Protein AF-A0A1E9HF29-F1 (afdb_monomer_lite)

Foldseek 3Di:
DDDDDDPDQCPLVVVLVVLVVVLCVVLVVFKDKDWDDPDPDPDDPPFWDWPTKIKIAGPVANQWIKIKTFTWGDPDPPDDTGGAWIKIFIWGWDADPVRDIDTDTPDIDIGGSVCSVVVSVVVNVVSVVSVVVVVVVVVVVVVVVVVVPDPDDPDPDPDD

Structure (mmCIF, N/CA/C/O backbone):
data_AF-A0A1E9HF29-F1
#
_entry.id   AF-A0A1E9HF29-F1
#
loop_
_atom_site.group_PDB
_atom_site.id
_atom_site.type_symbol
_atom_site.label_atom_id
_atom_site.label_alt_id
_atom_site.label_comp_id
_atom_site.label_asym_id
_atom_site.label_entity_id
_atom_site.label_seq_id
_atom_site.pdbx_PDB_ins_code
_atom_site.Cartn_x
_atom_site.Cartn_y
_atom_site.Cartn_z
_atom_site.occupancy
_atom_site.B_iso_or_equiv
_atom_site.auth_seq_id
_atom_site.auth_comp_id
_atom_site.auth_asym_id
_atom_site.auth_atom_id
_atom_site.pdbx_PDB_model_num
ATOM 1 N N . MET A 1 1 ? 18.079 -23.898 -36.184 1.00 37.56 1 MET A N 1
ATOM 2 C CA . MET A 1 1 ? 18.373 -22.579 -35.591 1.00 37.56 1 MET A CA 1
ATOM 3 C C . MET A 1 1 ? 17.121 -22.130 -34.873 1.00 37.56 1 MET A C 1
ATOM 5 O O . MET A 1 1 ? 16.125 -21.879 -35.534 1.00 37.56 1 MET A O 1
ATOM 9 N N . ALA A 1 2 ? 17.140 -22.156 -33.547 1.00 44.31 2 ALA A N 1
ATOM 10 C CA . ALA A 1 2 ? 16.042 -21.690 -32.717 1.00 44.31 2 ALA A CA 1
ATOM 11 C C . ALA A 1 2 ? 16.644 -20.731 -31.693 1.00 44.31 2 ALA A C 1
ATOM 13 O O . ALA A 1 2 ? 17.268 -21.169 -30.737 1.00 44.31 2 ALA A O 1
ATOM 14 N N . GLU A 1 3 ? 16.484 -19.435 -31.928 1.00 34.59 3 GLU A N 1
ATOM 15 C CA . GLU A 1 3 ? 16.617 -18.423 -30.886 1.00 34.59 3 GLU A CA 1
ATOM 16 C C . GLU A 1 3 ? 15.320 -17.625 -30.895 1.00 3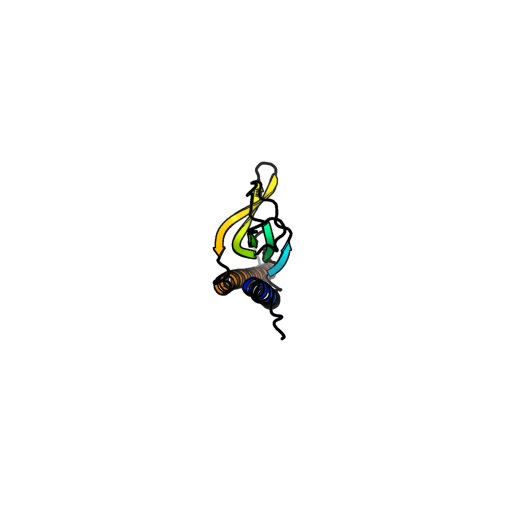4.59 3 GLU A C 1
ATOM 18 O O . GLU A 1 3 ? 15.122 -16.673 -31.643 1.00 34.59 3 GLU A O 1
ATOM 23 N N . SER A 1 4 ? 14.372 -18.108 -30.103 1.00 44.41 4 SER A N 1
ATOM 24 C CA . SER A 1 4 ? 13.255 -17.316 -29.616 1.00 44.41 4 SER A CA 1
ATOM 25 C C . SER A 1 4 ? 13.448 -17.206 -28.116 1.00 44.41 4 SER A C 1
ATOM 27 O O . SER A 1 4 ? 13.296 -18.199 -27.412 1.00 44.41 4 SER A O 1
ATOM 29 N N . SER A 1 5 ? 13.819 -16.021 -27.634 1.00 37.56 5 SER A N 1
ATOM 30 C CA . SER A 1 5 ? 13.664 -15.687 -26.220 1.00 37.56 5 SER A CA 1
ATOM 31 C C . SER A 1 5 ? 13.563 -14.170 -26.030 1.00 37.56 5 SER A C 1
ATOM 33 O O . SER A 1 5 ? 14.582 -13.482 -26.040 1.00 37.56 5 SER A O 1
ATOM 35 N N . PRO A 1 6 ? 12.349 -13.617 -25.871 1.00 46.19 6 PRO A N 1
ATOM 36 C CA . PRO A 1 6 ? 12.149 -12.294 -25.308 1.00 46.19 6 PRO A CA 1
ATOM 37 C C . PRO A 1 6 ? 11.452 -12.447 -23.947 1.00 46.19 6 PRO A C 1
ATOM 39 O O . PRO A 1 6 ? 10.227 -12.426 -23.876 1.00 46.19 6 PRO A O 1
ATOM 42 N N . ALA A 1 7 ? 12.204 -12.661 -22.863 1.00 43.56 7 ALA A N 1
ATOM 43 C CA . ALA A 1 7 ? 11.604 -12.848 -21.536 1.00 43.56 7 ALA A CA 1
ATOM 44 C C . ALA A 1 7 ? 12.524 -12.413 -20.382 1.00 43.56 7 ALA A C 1
ATOM 46 O O . ALA A 1 7 ? 12.842 -13.209 -19.505 1.00 43.56 7 ALA A O 1
ATOM 47 N N . THR A 1 8 ? 12.953 -11.149 -20.365 1.00 50.03 8 THR A N 1
ATOM 48 C CA . THR A 1 8 ? 13.691 -10.586 -19.208 1.00 50.03 8 THR A CA 1
ATOM 49 C C . THR A 1 8 ? 13.311 -9.145 -18.845 1.00 50.03 8 THR A C 1
ATOM 51 O O . THR A 1 8 ? 13.863 -8.595 -17.902 1.00 50.03 8 THR A O 1
ATOM 54 N N . GLY A 1 9 ? 12.359 -8.515 -19.547 1.00 55.56 9 GLY A N 1
ATOM 55 C CA . GLY A 1 9 ? 12.067 -7.080 -19.388 1.00 55.56 9 GLY A CA 1
ATOM 56 C C . GLY A 1 9 ? 11.070 -6.679 -18.288 1.00 55.56 9 GLY A C 1
ATOM 57 O O . GLY A 1 9 ? 11.029 -5.504 -17.949 1.00 55.56 9 GLY A O 1
ATOM 58 N N . ASP A 1 10 ? 10.279 -7.609 -17.735 1.00 66.75 10 ASP A N 1
ATOM 59 C CA . ASP A 1 10 ? 9.194 -7.306 -16.768 1.00 66.75 10 ASP A CA 1
ATOM 60 C C . ASP A 1 10 ? 9.244 -8.188 -15.503 1.00 66.75 10 ASP A C 1
ATOM 62 O O . ASP A 1 10 ? 8.257 -8.386 -14.795 1.00 66.75 10 ASP A O 1
ATOM 66 N N . GLU A 1 11 ? 10.401 -8.779 -15.204 1.00 84.31 11 GLU A N 1
ATOM 67 C CA . GLU A 1 11 ? 10.530 -9.643 -14.028 1.00 84.31 11 GLU A CA 1
ATOM 68 C C . GLU A 1 11 ? 10.239 -8.898 -12.706 1.00 84.31 11 GLU A C 1
ATOM 70 O O . GLU A 1 11 ? 9.478 -9.427 -11.890 1.00 84.31 11 GLU A O 1
ATOM 75 N N . PRO A 1 12 ? 10.731 -7.660 -12.487 1.00 89.00 12 PRO A N 1
ATOM 76 C CA . PRO A 1 12 ? 10.422 -6.915 -11.268 1.00 89.00 12 PRO A CA 1
ATOM 77 C C . PRO A 1 12 ? 8.942 -6.519 -11.163 1.00 89.00 12 PRO A C 1
ATOM 79 O O . PRO A 1 12 ? 8.352 -6.640 -10.090 1.00 89.00 12 PRO A O 1
ATOM 82 N N . GLY A 1 13 ? 8.316 -6.107 -12.272 1.00 89.44 13 GLY A N 1
ATOM 83 C CA . GLY A 1 13 ? 6.892 -5.760 -12.321 1.00 89.44 13 GLY A CA 1
ATOM 84 C C . GLY A 1 13 ? 5.991 -6.961 -12.045 1.00 89.44 13 GLY A C 1
ATOM 85 O O . GLY A 1 13 ? 5.028 -6.875 -11.280 1.00 89.44 13 GLY A O 1
ATOM 86 N N . LEU A 1 14 ? 6.318 -8.129 -12.602 1.00 90.19 14 LEU A N 1
ATOM 87 C CA . LEU A 1 14 ? 5.620 -9.371 -12.275 1.00 90.19 14 LEU A CA 1
ATOM 88 C C . LEU A 1 14 ? 5.787 -9.751 -10.797 1.00 90.19 14 LEU A C 1
ATOM 90 O O . LEU A 1 14 ? 4.794 -10.076 -10.145 1.00 90.19 14 LEU A O 1
ATOM 94 N N . ARG A 1 15 ? 7.010 -9.681 -10.257 1.00 94.56 15 ARG A N 1
ATOM 95 C CA . ARG A 1 15 ? 7.279 -9.976 -8.839 1.00 94.56 15 ARG A CA 1
ATOM 96 C C . ARG A 1 15 ? 6.490 -9.062 -7.910 1.00 94.56 15 ARG A C 1
ATOM 98 O O . ARG A 1 15 ? 5.853 -9.567 -6.989 1.00 94.56 15 ARG A O 1
ATOM 105 N N . LEU A 1 16 ? 6.459 -7.754 -8.183 1.00 94.50 16 LEU A N 1
ATOM 106 C CA . LEU A 1 16 ? 5.659 -6.811 -7.403 1.00 94.50 16 LEU A CA 1
ATOM 107 C C . LEU A 1 16 ? 4.183 -7.216 -7.418 1.00 94.50 16 LEU A C 1
ATOM 109 O O . LEU A 1 16 ? 3.580 -7.365 -6.362 1.00 94.50 16 LEU A O 1
ATOM 113 N N . ARG A 1 17 ? 3.599 -7.450 -8.599 1.00 92.88 17 ARG A N 1
ATOM 114 C CA . ARG A 1 17 ? 2.175 -7.802 -8.728 1.00 92.88 17 ARG A CA 1
ATOM 115 C C . ARG A 1 17 ? 1.816 -9.083 -7.980 1.00 92.88 17 ARG A C 1
ATOM 117 O O . ARG A 1 17 ? 0.790 -9.118 -7.305 1.00 92.88 17 ARG A O 1
ATOM 124 N N . LEU A 1 18 ? 2.651 -10.116 -8.085 1.00 94.62 18 LEU A N 1
ATOM 125 C CA . LEU A 1 18 ? 2.446 -11.373 -7.364 1.00 94.62 18 LEU A CA 1
ATOM 126 C C . LEU A 1 18 ? 2.604 -11.183 -5.850 1.00 94.62 18 LEU A C 1
ATOM 128 O O . LEU A 1 18 ? 1.774 -11.676 -5.091 1.00 94.62 18 LEU A O 1
ATOM 132 N N . GLY A 1 19 ? 3.610 -10.424 -5.410 1.00 96.50 19 GLY A N 1
ATOM 133 C CA . GLY A 1 19 ? 3.818 -10.119 -3.995 1.00 96.50 19 GLY A CA 1
ATOM 134 C C . GLY A 1 19 ? 2.690 -9.280 -3.390 1.00 96.50 19 GLY A C 1
ATOM 135 O O . GLY A 1 19 ? 2.257 -9.541 -2.271 1.00 96.50 19 GLY A O 1
ATOM 136 N N . LEU A 1 20 ? 2.159 -8.308 -4.137 1.00 96.44 20 LEU A N 1
ATOM 137 C CA . LEU A 1 20 ? 0.992 -7.524 -3.729 1.00 96.44 20 LEU A CA 1
ATOM 138 C C . LEU A 1 20 ? -0.266 -8.390 -3.639 1.00 96.44 20 LEU A C 1
ATOM 140 O O . LEU A 1 20 ? -1.030 -8.231 -2.692 1.00 96.44 20 LEU A O 1
ATOM 144 N N . ALA A 1 21 ? -0.469 -9.312 -4.584 1.00 94.12 21 ALA A N 1
ATOM 145 C CA . ALA A 1 21 ? -1.586 -10.250 -4.539 1.00 94.12 21 ALA A CA 1
ATOM 146 C C . ALA A 1 21 ? -1.499 -11.177 -3.314 1.00 94.12 21 ALA A C 1
ATOM 148 O O . ALA A 1 21 ? -2.486 -11.321 -2.601 1.00 94.12 21 ALA A O 1
ATOM 149 N N . ASP A 1 22 ? -0.318 -11.731 -3.015 1.00 96.75 22 ASP A N 1
ATOM 150 C CA . ASP A 1 22 ? -0.088 -12.555 -1.817 1.00 96.75 22 ASP A CA 1
ATOM 151 C C . ASP A 1 22 ? -0.342 -11.768 -0.519 1.00 96.75 22 ASP A C 1
ATOM 153 O O . ASP A 1 22 ? -1.026 -12.238 0.391 1.00 96.75 22 ASP A O 1
ATOM 157 N N . LEU A 1 23 ? 0.139 -10.522 -0.444 1.00 96.62 23 LE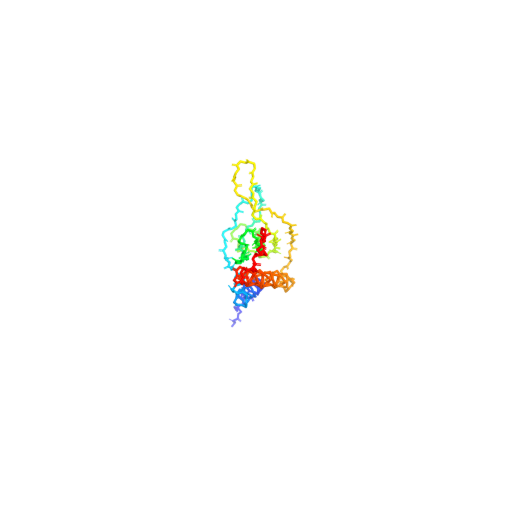U A N 1
ATOM 158 C CA . LEU A 1 23 ? -0.119 -9.641 0.697 1.00 96.62 23 LEU A CA 1
ATOM 159 C C . LEU A 1 23 ? -1.604 -9.287 0.833 1.00 96.62 23 LEU A C 1
ATOM 161 O O . LEU A 1 23 ? -2.120 -9.255 1.951 1.00 96.62 23 LEU A O 1
ATOM 165 N N . ALA A 1 24 ? -2.294 -9.034 -0.277 1.00 92.38 24 ALA A N 1
ATOM 166 C CA . ALA A 1 24 ? -3.727 -8.777 -0.273 1.00 92.38 24 ALA A CA 1
ATOM 167 C C . ALA A 1 24 ? -4.508 -9.997 0.229 1.00 92.38 24 ALA A C 1
ATOM 169 O O . ALA A 1 24 ? -5.414 -9.834 1.038 1.00 92.38 24 ALA A O 1
ATOM 170 N N . ASP A 1 25 ? -4.118 -11.211 -0.156 1.00 95.44 25 ASP A N 1
ATOM 171 C CA . ASP A 1 25 ? -4.746 -12.440 0.338 1.00 95.44 25 ASP A CA 1
ATOM 172 C C . ASP A 1 25 ? -4.463 -12.645 1.839 1.00 95.44 25 ASP A C 1
ATOM 174 O O . ASP A 1 25 ? -5.368 -12.896 2.639 1.00 95.44 25 ASP A O 1
ATOM 178 N N . GLN A 1 26 ? -3.213 -12.431 2.267 1.00 97.12 26 GLN A N 1
ATOM 179 C CA . GLN A 1 26 ? -2.797 -12.577 3.664 1.00 97.12 26 GLN A CA 1
ATOM 180 C C . GLN A 1 26 ? -3.473 -11.563 4.604 1.00 97.12 26 GLN A C 1
ATOM 182 O O . GLN A 1 26 ? -3.782 -11.888 5.758 1.00 97.12 26 GLN A O 1
ATOM 187 N N . TYR A 1 27 ? -3.673 -10.326 4.144 1.00 96.25 27 TYR A N 1
ATOM 188 C CA . TYR A 1 27 ? -4.202 -9.221 4.946 1.00 96.25 27 TYR A CA 1
ATOM 189 C C . TYR A 1 27 ? -5.598 -8.759 4.517 1.00 96.25 27 TYR A C 1
ATOM 191 O O . TYR A 1 27 ? -6.063 -7.755 5.052 1.00 96.25 27 TYR A O 1
ATOM 199 N N . GLY A 1 28 ? -6.306 -9.487 3.648 1.00 93.12 28 GLY A N 1
ATOM 200 C CA . GLY A 1 28 ? -7.538 -9.028 2.980 1.00 93.12 28 GLY A CA 1
ATOM 201 C C . GLY A 1 28 ? -8.704 -8.658 3.900 1.00 93.12 28 GLY A C 1
ATOM 202 O O . GLY A 1 28 ? -9.617 -7.938 3.516 1.00 93.12 28 GLY A O 1
ATOM 203 N N . ARG A 1 29 ? -8.667 -9.090 5.166 1.00 94.44 29 ARG A N 1
ATOM 204 C CA . ARG A 1 29 ? -9.616 -8.637 6.199 1.00 94.44 29 ARG A CA 1
ATOM 205 C C . ARG A 1 29 ? -9.371 -7.192 6.666 1.00 94.44 29 ARG A C 1
ATOM 207 O O . ARG A 1 29 ? -10.260 -6.573 7.245 1.00 94.44 29 ARG A O 1
ATOM 214 N N . TYR A 1 30 ? -8.149 -6.702 6.515 1.00 95.12 30 TYR A N 1
ATOM 215 C CA . TYR A 1 30 ? -7.659 -5.440 7.071 1.00 95.12 30 TYR A CA 1
ATOM 216 C C . TYR A 1 30 ? -7.230 -4.447 5.996 1.00 95.12 30 TYR A C 1
ATOM 218 O O . TYR A 1 30 ? -7.103 -3.254 6.285 1.00 95.12 30 TYR A O 1
ATOM 226 N N . VAL A 1 31 ? -6.971 -4.948 4.791 1.00 94.94 31 VAL A N 1
ATOM 227 C CA . VAL A 1 31 ? -6.507 -4.182 3.648 1.00 94.94 31 VAL A CA 1
ATOM 228 C C . VAL A 1 31 ? -7.366 -4.520 2.439 1.00 94.94 31 VAL A C 1
ATOM 230 O O . VAL A 1 31 ? -7.576 -5.692 2.144 1.00 94.94 31 VAL A O 1
ATOM 233 N N . ASP A 1 32 ? -7.831 -3.492 1.736 1.00 94.31 32 ASP A N 1
ATOM 234 C CA . ASP A 1 32 ? -8.496 -3.614 0.439 1.00 94.31 32 ASP A CA 1
ATOM 235 C C . ASP A 1 32 ? -7.519 -3.192 -0.664 1.00 94.31 32 ASP A C 1
ATOM 237 O O . ASP A 1 32 ? -7.075 -2.042 -0.698 1.00 94.31 32 ASP A O 1
ATOM 241 N N . TYR A 1 33 ? -7.139 -4.137 -1.524 1.00 95.00 33 TYR A N 1
ATOM 242 C CA . TYR A 1 33 ? -6.197 -3.922 -2.620 1.00 95.00 33 TYR A CA 1
ATOM 243 C C . TYR A 1 33 ? -6.936 -3.676 -3.934 1.00 95.00 33 TYR A C 1
ATOM 245 O O . TYR A 1 33 ? -7.798 -4.456 -4.340 1.00 95.00 33 TYR A O 1
ATOM 253 N N . ARG A 1 34 ? -6.543 -2.612 -4.636 1.00 93.31 34 ARG A N 1
ATOM 254 C CA . ARG A 1 34 ? -7.118 -2.207 -5.917 1.00 93.31 34 ARG A CA 1
ATOM 255 C C . ARG A 1 34 ? -6.031 -1.835 -6.909 1.00 93.31 34 ARG A C 1
ATOM 257 O O . ARG A 1 34 ? -4.991 -1.289 -6.547 1.00 93.31 34 ARG A O 1
ATOM 264 N N . ARG A 1 35 ? -6.311 -2.093 -8.183 1.00 90.31 35 ARG A N 1
ATOM 265 C CA . ARG A 1 35 ? -5.618 -1.430 -9.283 1.00 90.31 35 ARG A CA 1
ATOM 266 C C . ARG A 1 35 ? -6.502 -0.281 -9.735 1.00 90.31 35 ARG A C 1
ATOM 268 O O . ARG A 1 35 ? -7.648 -0.511 -10.114 1.00 90.31 35 ARG A O 1
ATOM 275 N N . GLU A 1 36 ? -5.987 0.928 -9.632 1.00 88.12 36 GLU A N 1
ATOM 276 C CA . GLU A 1 36 ? -6.704 2.142 -10.004 1.00 88.12 36 GLU A CA 1
ATOM 277 C C . GLU A 1 36 ? -6.082 2.742 -11.265 1.00 88.12 36 GLU A C 1
ATOM 279 O O . GLU A 1 36 ? -4.975 2.378 -11.665 1.00 88.12 36 GLU A O 1
ATOM 284 N N . GLU A 1 37 ? -6.811 3.645 -11.913 1.00 77.19 37 GLU A N 1
ATOM 285 C CA . GLU A 1 37 ? -6.196 4.524 -12.901 1.00 77.19 37 GLU A CA 1
ATOM 286 C C . GLU A 1 37 ? -5.346 5.556 -12.147 1.00 77.19 37 GLU A C 1
ATOM 288 O O . GLU A 1 37 ? -5.801 6.084 -11.122 1.00 77.19 37 GLU A O 1
ATOM 293 N N . PRO A 1 38 ? -4.132 5.870 -12.621 1.00 67.31 38 PRO A N 1
ATOM 294 C CA . PRO A 1 38 ? -3.343 6.949 -12.053 1.00 67.31 38 PRO A CA 1
ATOM 295 C C . PRO A 1 38 ? -4.172 8.231 -12.121 1.00 67.31 38 PRO A C 1
ATOM 297 O O . PRO A 1 38 ? -4.580 8.668 -13.201 1.00 67.31 38 PRO A O 1
ATOM 300 N N . GLN A 1 39 ? -4.455 8.845 -10.973 1.00 59.88 39 GLN A N 1
ATOM 301 C CA . GLN A 1 39 ? -5.060 10.170 -10.997 1.00 59.88 39 GLN A CA 1
ATOM 302 C C . GLN A 1 39 ? -4.049 11.130 -11.623 1.00 59.88 39 GLN A C 1
ATOM 304 O O . GLN A 1 39 ? -2.895 11.147 -11.189 1.00 59.88 39 GLN A O 1
ATOM 309 N N . PRO A 1 40 ? -4.441 11.930 -12.631 1.00 53.12 40 PRO A N 1
ATOM 310 C CA . PRO A 1 40 ? -3.549 12.931 -13.178 1.00 53.12 40 PRO A CA 1
ATOM 311 C C . PRO A 1 40 ? -3.267 13.946 -12.070 1.00 53.12 40 PRO A C 1
ATOM 313 O O . PRO A 1 40 ? -4.094 14.809 -11.770 1.00 53.12 40 PRO A O 1
ATOM 316 N N . TYR A 1 41 ? -2.103 13.838 -11.432 1.00 48.12 41 TYR A N 1
ATOM 317 C CA . TYR A 1 41 ? -1.597 14.919 -10.604 1.00 48.12 41 TYR A CA 1
ATOM 318 C C . TYR A 1 41 ? -1.411 16.109 -11.544 1.00 48.12 41 TYR A C 1
ATOM 320 O O . TYR A 1 41 ? -0.787 15.992 -12.598 1.00 48.12 41 TYR A O 1
ATOM 328 N N . GLY A 1 42 ? -2.041 17.237 -11.214 1.00 39.62 42 GLY A N 1
ATOM 329 C CA . GLY A 1 42 ? -1.952 18.463 -12.001 1.00 39.62 42 GLY A CA 1
ATOM 330 C C . GLY A 1 42 ? -0.493 18.893 -12.141 1.00 39.62 42 GLY A C 1
ATOM 331 O O . GLY A 1 42 ? 0.056 19.526 -11.249 1.00 39.62 42 GLY A O 1
ATOM 332 N N . GLY A 1 43 ? 0.136 18.508 -13.247 1.00 39.38 43 GLY A N 1
ATOM 333 C CA . GLY A 1 43 ? 1.554 18.720 -13.496 1.00 39.38 43 GLY A CA 1
ATOM 334 C C . GLY A 1 43 ? 2.026 17.789 -14.600 1.00 39.38 43 GLY A C 1
ATOM 335 O O . GLY A 1 43 ? 2.427 16.662 -14.341 1.00 39.38 43 GLY A O 1
ATOM 336 N N . GLY A 1 44 ? 1.943 18.256 -15.847 1.00 37.31 44 GLY A N 1
ATOM 337 C CA . GLY A 1 44 ? 2.416 17.521 -17.015 1.00 37.31 44 GLY A CA 1
ATOM 338 C C . GLY A 1 44 ? 3.916 17.244 -16.936 1.00 37.31 44 GLY A C 1
ATOM 339 O O . GLY A 1 44 ? 4.721 18.080 -17.337 1.00 37.31 44 GLY A O 1
ATOM 340 N N . PHE A 1 45 ? 4.294 16.063 -16.454 1.00 42.97 45 PHE A N 1
ATOM 341 C CA . PHE A 1 45 ? 5.631 15.524 -16.665 1.00 42.97 45 PHE A CA 1
ATOM 342 C C . PHE A 1 45 ? 5.676 14.884 -18.052 1.00 42.97 45 PHE A C 1
ATOM 344 O O . PHE A 1 45 ? 5.131 13.811 -18.300 1.00 42.97 45 PHE A O 1
ATOM 351 N N . ILE A 1 46 ? 6.294 15.592 -18.992 1.00 43.19 46 ILE A N 1
ATOM 352 C CA . ILE A 1 46 ? 6.463 15.136 -20.369 1.00 43.19 46 ILE A CA 1
ATOM 353 C C . ILE A 1 46 ? 7.532 14.031 -20.362 1.00 43.19 46 ILE A C 1
ATOM 355 O O . ILE A 1 46 ? 8.704 14.316 -20.133 1.00 43.19 46 ILE A O 1
ATOM 359 N N . GLY A 1 47 ? 7.129 12.778 -20.597 1.00 49.78 47 GLY A N 1
ATOM 360 C CA . GLY A 1 47 ? 8.039 11.650 -20.860 1.00 49.78 47 GLY A CA 1
ATOM 361 C C . GLY A 1 47 ? 7.922 10.439 -19.929 1.00 49.78 47 GLY A C 1
ATOM 362 O O . GLY A 1 47 ? 8.457 9.384 -20.269 1.00 49.78 47 GLY A O 1
ATOM 363 N N . LEU A 1 48 ? 7.205 10.555 -18.806 1.00 52.94 48 LEU A N 1
ATOM 364 C CA . LEU A 1 48 ? 6.884 9.428 -17.926 1.00 52.94 48 LEU A CA 1
ATOM 365 C C . LEU A 1 48 ? 5.443 8.994 -18.187 1.00 52.94 48 LEU A C 1
ATOM 367 O O . LEU A 1 48 ? 4.519 9.799 -18.090 1.00 52.94 48 LEU A O 1
ATOM 371 N N . VAL A 1 49 ? 5.261 7.727 -18.548 1.00 58.22 49 VAL A N 1
ATOM 372 C CA . VAL A 1 49 ? 3.933 7.118 -18.656 1.00 58.22 49 VAL A CA 1
ATOM 373 C C . VAL A 1 49 ? 3.753 6.232 -17.435 1.00 58.22 49 VAL A C 1
ATOM 375 O O . VAL A 1 49 ? 4.632 5.433 -17.106 1.00 58.22 49 VAL A O 1
ATOM 378 N N . SER A 1 50 ? 2.631 6.387 -16.746 1.00 62.84 50 SER A N 1
ATOM 379 C CA . SER A 1 50 ? 2.284 5.507 -15.638 1.00 62.84 50 SER A CA 1
ATOM 380 C C . SER A 1 50 ? 1.932 4.118 -16.185 1.00 62.84 50 SER A C 1
ATOM 382 O O . SER A 1 50 ? 1.041 3.997 -17.027 1.00 62.84 50 SER A O 1
ATOM 384 N N . GLY A 1 51 ? 2.669 3.081 -15.775 1.00 67.19 51 GLY A N 1
ATOM 385 C CA . GLY A 1 51 ? 2.470 1.688 -16.223 1.00 67.19 51 GLY A CA 1
ATOM 386 C C . GLY A 1 51 ? 1.382 0.937 -15.442 1.00 67.19 51 GLY A C 1
ATOM 387 O O . GLY A 1 51 ? 0.775 -0.025 -15.926 1.00 67.19 51 GLY A O 1
ATOM 388 N N . GLY A 1 52 ? 1.071 1.428 -14.244 1.00 83.06 52 GLY A N 1
ATOM 389 C CA . GLY A 1 52 ? 0.114 0.839 -13.325 1.00 83.06 52 GLY A CA 1
ATOM 390 C C . GLY A 1 52 ? 0.054 1.613 -12.015 1.00 83.06 52 GLY A C 1
ATOM 391 O O . GLY A 1 52 ? 1.057 2.154 -11.555 1.00 83.06 52 GLY A O 1
ATOM 392 N N . HIS A 1 53 ? -1.128 1.650 -11.402 1.00 91.06 53 HIS A N 1
ATOM 393 C CA . HIS A 1 53 ? -1.331 2.253 -10.093 1.00 91.06 53 HIS A CA 1
ATOM 394 C C . HIS A 1 53 ? -1.983 1.234 -9.153 1.00 91.06 53 HIS A C 1
ATOM 396 O O . HIS A 1 53 ? -3.090 0.748 -9.393 1.00 91.06 53 HIS A O 1
ATOM 402 N N . HIS A 1 54 ? -1.254 0.860 -8.108 1.00 94.06 54 HIS A N 1
ATOM 403 C CA . HIS A 1 54 ? -1.634 -0.136 -7.114 1.00 94.06 54 HIS A CA 1
ATOM 404 C C . HIS A 1 54 ? -1.925 0.568 -5.799 1.00 94.06 54 HIS A C 1
ATOM 406 O O . HIS A 1 54 ? -1.078 1.296 -5.289 1.00 94.06 54 HIS A O 1
ATOM 412 N N . VAL A 1 55 ? -3.102 0.343 -5.233 1.00 95.44 55 VAL A N 1
ATOM 413 C CA . VAL A 1 55 ? -3.553 1.051 -4.039 1.00 95.44 55 VAL A CA 1
ATOM 414 C C . VAL A 1 55 ? -4.025 0.053 -2.997 1.00 95.44 55 VAL A C 1
ATOM 416 O O . VAL A 1 55 ? -4.788 -0.863 -3.294 1.00 95.44 55 VAL A O 1
ATOM 419 N N . LEU A 1 56 ? -3.561 0.232 -1.766 1.00 96.12 56 LEU A N 1
ATOM 420 C CA . LEU A 1 56 ? -3.982 -0.526 -0.599 1.00 96.12 56 LEU A CA 1
ATOM 421 C C . LEU A 1 56 ? -4.681 0.4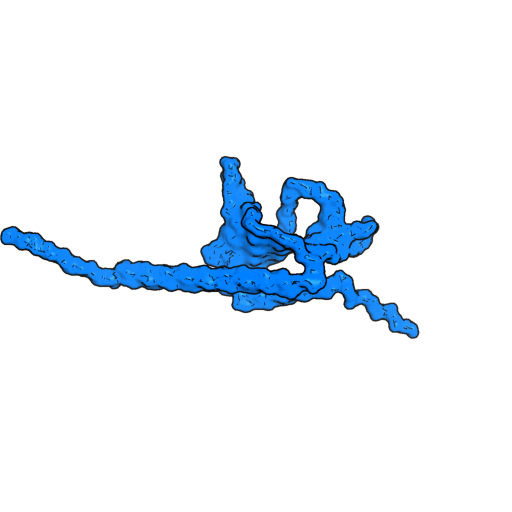25 0.370 1.00 96.12 56 LEU A C 1
ATOM 423 O O . LEU A 1 56 ? -4.065 1.362 0.872 1.00 96.12 56 LEU A O 1
ATOM 427 N N . TYR A 1 57 ? -5.956 0.183 0.653 1.00 95.25 57 TYR A N 1
ATOM 428 C CA . TYR A 1 57 ? -6.749 0.933 1.626 1.00 95.25 57 TYR A CA 1
ATOM 429 C C . TYR A 1 57 ? -6.819 0.187 2.947 1.00 95.25 57 TYR A C 1
ATOM 431 O O . TYR A 1 57 ? -6.928 -1.037 2.959 1.00 95.25 57 TYR A O 1
ATOM 439 N N . ARG A 1 58 ? -6.817 0.900 4.078 1.00 93.31 58 ARG A N 1
ATOM 440 C CA . ARG A 1 58 ? -7.127 0.251 5.360 1.00 93.31 58 ARG A CA 1
ATOM 441 C C . ARG A 1 58 ? -8.632 0.040 5.433 1.00 93.31 58 ARG A C 1
ATOM 443 O O . ARG A 1 58 ? -9.386 1.002 5.379 1.00 93.31 58 ARG A O 1
ATOM 450 N N . SER A 1 59 ? -9.086 -1.194 5.630 1.00 90.81 59 SER A N 1
ATOM 451 C CA . SER A 1 59 ? -10.528 -1.487 5.667 1.00 90.81 59 SER A CA 1
ATOM 452 C C . SER A 1 59 ? -11.248 -0.778 6.822 1.00 90.81 59 SER A C 1
ATOM 454 O O . SER A 1 59 ? -12.406 -0.401 6.685 1.00 90.81 59 SER A O 1
ATOM 456 N N . ALA A 1 60 ? -10.563 -0.582 7.955 1.00 86.81 60 ALA A N 1
ATOM 457 C CA . ALA A 1 60 ? -11.105 0.114 9.127 1.00 86.81 60 ALA A CA 1
ATOM 458 C C . ALA A 1 60 ? -11.004 1.650 9.038 1.00 86.81 60 ALA A C 1
ATOM 460 O O . ALA A 1 60 ? -11.680 2.349 9.784 1.00 86.81 60 ALA A O 1
ATOM 461 N N . ASP A 1 61 ? -10.157 2.169 8.146 1.00 87.94 61 ASP A N 1
ATOM 462 C CA . ASP A 1 61 ? -9.939 3.603 7.942 1.00 87.94 61 ASP A CA 1
ATOM 463 C C . ASP A 1 61 ? -9.662 3.854 6.453 1.00 87.94 61 ASP A C 1
ATOM 465 O O . ASP A 1 61 ? -8.503 3.984 6.039 1.00 87.94 61 ASP A O 1
ATOM 469 N N . PRO A 1 62 ? -10.713 3.897 5.615 1.00 85.44 62 PRO A N 1
ATOM 470 C CA . PRO A 1 62 ? -10.547 4.097 4.182 1.00 85.44 62 PRO A CA 1
ATOM 471 C C . PRO A 1 62 ? -9.976 5.482 3.851 1.00 85.44 62 PRO A C 1
ATOM 473 O O . PRO A 1 62 ? -9.594 5.706 2.710 1.00 85.44 62 PRO A O 1
ATOM 476 N N . GLY A 1 63 ? -9.869 6.395 4.828 1.00 93.00 63 GLY A N 1
ATOM 477 C CA . GLY A 1 63 ? -9.158 7.665 4.705 1.00 93.00 63 GLY A CA 1
ATOM 478 C C . GLY A 1 63 ? -7.634 7.527 4.744 1.00 93.00 63 GLY A C 1
ATOM 479 O O . GLY A 1 63 ? -6.940 8.534 4.657 1.00 93.00 63 GLY A O 1
ATOM 480 N N . ARG A 1 64 ? -7.084 6.313 4.858 1.00 95.06 64 ARG A N 1
ATOM 481 C CA . ARG A 1 64 ? -5.645 6.031 4.772 1.00 95.06 64 ARG A CA 1
ATOM 482 C C . ARG A 1 64 ? -5.371 5.022 3.671 1.00 95.06 64 ARG A C 1
ATOM 484 O O . ARG A 1 64 ? -5.951 3.933 3.664 1.00 95.06 64 ARG A O 1
ATOM 491 N N . ARG A 1 65 ? -4.422 5.348 2.793 1.00 96.12 65 ARG A N 1
ATOM 492 C CA . ARG A 1 65 ? -3.993 4.443 1.724 1.00 96.12 65 ARG A CA 1
ATOM 493 C C . ARG A 1 65 ? -2.481 4.409 1.536 1.00 96.12 65 ARG A C 1
ATOM 495 O O . ARG A 1 65 ? -1.780 5.356 1.888 1.00 96.12 65 ARG A O 1
ATOM 502 N N . PHE A 1 66 ? -2.005 3.309 0.972 1.00 96.38 66 PHE A N 1
ATOM 503 C CA . PHE A 1 66 ? -0.653 3.141 0.458 1.00 96.38 66 PHE A CA 1
ATOM 504 C C . PHE A 1 66 ? -0.751 2.950 -1.054 1.00 96.38 66 PHE A C 1
ATOM 506 O O . PHE A 1 66 ? -1.364 1.989 -1.515 1.00 96.38 66 PHE A O 1
ATOM 513 N N . ALA A 1 67 ? -0.200 3.880 -1.817 1.00 95.38 67 ALA A N 1
ATOM 514 C CA . ALA A 1 67 ? -0.270 3.902 -3.268 1.00 95.38 67 ALA A CA 1
ATOM 515 C C . ALA A 1 67 ? 1.109 3.627 -3.869 1.00 95.38 67 ALA A C 1
ATOM 517 O O . ALA A 1 67 ? 2.109 4.124 -3.367 1.00 95.38 67 ALA A O 1
ATOM 518 N N . ILE A 1 68 ? 1.165 2.862 -4.952 1.00 94.94 68 ILE A N 1
ATOM 519 C CA . ILE A 1 68 ? 2.373 2.566 -5.722 1.00 94.94 68 ILE A CA 1
ATOM 520 C C . ILE A 1 68 ? 2.063 2.873 -7.176 1.00 94.94 68 ILE A C 1
ATOM 522 O O . ILE A 1 68 ? 1.075 2.389 -7.724 1.00 94.94 68 ILE A O 1
ATOM 526 N N . GLU A 1 69 ? 2.898 3.680 -7.802 1.00 92.19 69 GLU A N 1
ATOM 527 C CA . GLU A 1 69 ? 2.797 4.025 -9.209 1.00 92.19 69 GLU A CA 1
ATOM 528 C C . GLU A 1 69 ? 4.017 3.502 -9.965 1.00 92.19 69 GLU A C 1
ATOM 530 O O . GLU A 1 69 ? 5.150 3.741 -9.558 1.00 92.19 69 GLU A O 1
ATOM 535 N N . GLU A 1 70 ? 3.786 2.776 -11.054 1.00 89.81 70 GLU A N 1
ATOM 536 C CA . GLU A 1 70 ? 4.836 2.327 -11.964 1.00 89.81 70 GLU A CA 1
ATOM 537 C C . GLU A 1 70 ? 5.256 3.479 -12.872 1.00 89.81 70 GLU A C 1
ATOM 539 O O . GLU A 1 70 ? 4.471 3.961 -13.688 1.00 89.81 70 GLU A O 1
ATOM 544 N N . LEU A 1 71 ? 6.513 3.892 -12.771 1.00 88.06 71 LEU A N 1
ATOM 545 C CA . LEU A 1 71 ? 7.104 4.892 -13.641 1.00 88.06 71 LEU A CA 1
ATOM 546 C C . LEU A 1 71 ? 7.780 4.177 -14.805 1.00 88.06 71 LEU A C 1
ATOM 548 O O . LEU A 1 71 ? 8.753 3.441 -14.625 1.00 88.06 71 LEU A O 1
ATOM 552 N N . THR A 1 72 ? 7.261 4.380 -16.014 1.00 83.69 72 THR A N 1
ATOM 553 C CA . THR A 1 72 ? 7.841 3.801 -17.228 1.00 83.69 72 THR A CA 1
ATOM 554 C C . THR A 1 72 ? 8.468 4.879 -18.098 1.00 83.69 72 THR A C 1
ATOM 556 O O . THR A 1 72 ? 7.968 6.004 -18.196 1.00 83.69 72 THR A O 1
ATOM 559 N N . THR A 1 73 ? 9.565 4.523 -18.760 1.00 79.50 73 THR A N 1
ATOM 560 C CA . THR A 1 73 ? 10.196 5.366 -19.774 1.00 79.50 73 THR A CA 1
ATOM 561 C C . THR A 1 73 ? 10.054 4.714 -21.139 1.00 79.50 73 THR A C 1
ATOM 563 O O . THR A 1 73 ? 10.097 3.491 -21.291 1.00 79.50 73 THR A O 1
ATOM 566 N N . SER A 1 74 ? 9.891 5.547 -22.164 1.00 69.19 74 SER A N 1
ATOM 567 C CA . SER A 1 74 ? 10.005 5.127 -23.558 1.00 69.19 74 SER A CA 1
ATOM 568 C C . SER A 1 74 ? 11.179 5.871 -24.182 1.00 69.19 74 SER A C 1
ATOM 570 O O . SER A 1 74 ? 11.237 7.098 -24.164 1.00 69.19 74 SER A O 1
ATOM 572 N N . ARG A 1 75 ? 12.170 5.132 -24.694 1.00 63.44 75 ARG A N 1
ATOM 573 C CA . ARG A 1 75 ? 13.342 5.747 -25.341 1.00 63.44 75 ARG A CA 1
ATOM 574 C C . ARG A 1 75 ? 13.030 6.232 -26.756 1.00 63.44 75 ARG A C 1
ATOM 576 O O . ARG A 1 75 ? 13.715 7.120 -27.254 1.00 63.44 75 ARG A O 1
ATOM 583 N N . VAL A 1 76 ? 12.014 5.652 -27.400 1.00 71.81 76 VAL A N 1
ATOM 584 C CA . VAL A 1 76 ? 11.588 5.975 -28.767 1.00 71.81 76 VAL A CA 1
ATOM 585 C C . VAL A 1 76 ? 10.057 5.887 -28.858 1.00 71.81 76 VAL A C 1
ATOM 587 O O . VAL A 1 76 ? 9.482 4.935 -28.321 1.00 71.81 76 VAL A O 1
ATOM 590 N N . PRO A 1 77 ? 9.380 6.820 -29.557 1.00 64.06 77 PRO A N 1
ATOM 591 C CA . PRO A 1 77 ? 7.952 6.703 -29.844 1.00 64.06 77 PRO A CA 1
ATOM 592 C C . PRO A 1 77 ? 7.613 5.358 -30.506 1.00 64.06 77 PRO A C 1
ATOM 594 O O . PRO A 1 77 ? 8.252 4.962 -31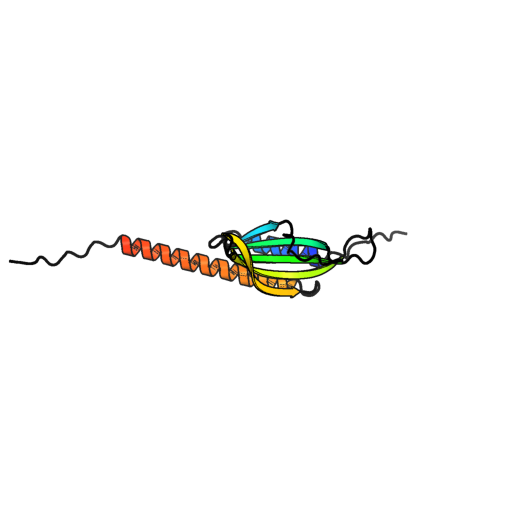.478 1.00 64.06 77 PRO A O 1
ATOM 597 N N . GLY A 1 78 ? 6.609 4.652 -29.980 1.00 68.31 78 GLY A N 1
ATOM 598 C CA . GLY A 1 78 ? 6.167 3.349 -30.496 1.00 68.31 78 GLY A CA 1
ATOM 599 C C . GLY A 1 78 ? 6.889 2.126 -29.917 1.00 68.31 78 GLY A C 1
ATOM 600 O O . GLY A 1 78 ? 6.524 1.003 -30.259 1.00 68.31 78 GLY A O 1
ATOM 601 N N . GLN A 1 79 ? 7.873 2.304 -29.029 1.00 72.56 79 GLN A N 1
ATOM 602 C CA . GLN A 1 79 ? 8.407 1.193 -28.235 1.00 72.56 79 GLN A CA 1
ATOM 603 C C . GLN A 1 79 ? 7.502 0.861 -27.048 1.00 72.56 79 GLN A C 1
ATOM 605 O O . GLN A 1 79 ? 6.837 1.733 -26.491 1.00 72.56 79 GLN A O 1
ATOM 610 N N . VAL A 1 80 ? 7.527 -0.412 -26.645 1.00 73.00 80 VAL A N 1
ATOM 611 C CA . VAL A 1 80 ? 6.931 -0.857 -25.382 1.00 73.00 80 VAL A CA 1
ATOM 612 C C . VAL A 1 80 ? 7.628 -0.103 -24.241 1.00 73.00 80 VAL A C 1
ATOM 614 O O . VAL A 1 80 ? 8.861 -0.158 -24.170 1.00 73.00 80 VAL A O 1
ATOM 617 N N . PRO A 1 81 ? 6.885 0.621 -23.383 1.00 75.81 81 PRO A N 1
ATOM 618 C CA . PRO A 1 81 ? 7.467 1.292 -22.229 1.00 75.81 81 PRO A CA 1
ATOM 619 C C . PRO A 1 81 ? 8.179 0.290 -21.321 1.00 75.81 81 PRO A C 1
ATOM 621 O O . PRO A 1 81 ? 7.692 -0.821 -21.111 1.00 75.81 81 PRO A O 1
ATOM 624 N N . VAL A 1 82 ? 9.331 0.685 -20.785 1.00 81.56 82 VAL A N 1
ATOM 625 C CA . VAL A 1 82 ? 10.108 -0.143 -19.859 1.00 81.56 82 VAL A CA 1
ATOM 626 C C . VAL A 1 82 ? 9.961 0.430 -18.459 1.00 81.56 82 VAL A C 1
ATOM 628 O O . VAL A 1 82 ? 10.118 1.641 -18.256 1.00 81.56 82 VAL A O 1
ATOM 631 N N . LEU A 1 83 ? 9.664 -0.443 -17.495 1.00 86.00 83 LEU A N 1
ATOM 632 C CA . LEU A 1 83 ? 9.638 -0.083 -16.084 1.00 86.00 83 LEU A CA 1
ATOM 633 C C . LEU A 1 83 ? 10.981 0.536 -15.695 1.00 86.00 83 LEU A C 1
ATOM 635 O O . LEU A 1 83 ? 12.036 -0.069 -15.871 1.00 86.00 83 LEU A O 1
ATOM 639 N N . SER A 1 84 ? 10.923 1.765 -15.201 1.00 88.38 84 SER A N 1
ATOM 640 C CA . SER A 1 84 ? 12.095 2.527 -14.778 1.00 88.38 84 SER A CA 1
ATOM 641 C C . SER A 1 84 ? 12.210 2.534 -13.267 1.00 88.38 84 SER A C 1
ATOM 643 O O . SER A 1 84 ? 13.295 2.308 -12.755 1.00 88.38 84 SER A O 1
ATOM 645 N N . SER A 1 85 ? 11.096 2.725 -12.566 1.00 91.69 85 SER A N 1
ATOM 646 C CA . SER A 1 85 ? 11.035 2.721 -11.105 1.00 91.69 85 SER A CA 1
ATOM 647 C C . SER A 1 85 ? 9.586 2.654 -10.623 1.00 91.69 85 SER A C 1
ATOM 649 O O . SER A 1 85 ? 8.645 2.659 -11.421 1.00 91.69 85 SER A O 1
ATOM 651 N N . TRP A 1 86 ? 9.399 2.590 -9.309 1.00 93.75 86 TRP A N 1
ATOM 652 C CA . TRP A 1 86 ? 8.108 2.762 -8.657 1.00 93.75 86 TRP A CA 1
ATOM 653 C C . TRP A 1 86 ? 8.131 3.964 -7.728 1.00 93.75 86 TRP A C 1
ATOM 655 O O . TRP A 1 86 ? 9.028 4.081 -6.901 1.00 93.75 86 TRP A O 1
ATOM 665 N N . LEU A 1 87 ? 7.108 4.807 -7.786 1.00 93.69 87 LEU A N 1
ATOM 666 C CA . LEU A 1 87 ? 6.860 5.824 -6.771 1.00 93.69 87 LEU A CA 1
ATOM 667 C C . LEU A 1 87 ? 5.812 5.301 -5.795 1.00 93.69 87 LEU A C 1
ATOM 669 O O . LEU A 1 87 ? 4.648 5.150 -6.173 1.00 93.69 87 LEU A O 1
ATOM 673 N N . TRP A 1 88 ? 6.191 5.053 -4.543 1.00 94.69 88 TRP A N 1
ATOM 674 C CA . TRP A 1 88 ? 5.210 4.752 -3.503 1.00 94.69 88 TRP A CA 1
ATOM 675 C C . TRP A 1 88 ? 4.915 5.974 -2.639 1.00 94.69 88 TRP A C 1
ATOM 677 O O . TRP A 1 88 ? 5.763 6.850 -2.463 1.00 94.69 88 TRP A O 1
ATOM 687 N N . ARG A 1 89 ? 3.692 6.023 -2.111 1.00 95.25 89 ARG A N 1
ATOM 688 C CA . ARG A 1 89 ? 3.152 7.100 -1.284 1.00 95.25 89 ARG A CA 1
ATOM 689 C C . ARG A 1 89 ? 2.285 6.536 -0.167 1.00 95.25 89 ARG A C 1
ATOM 691 O O . ARG A 1 89 ? 1.421 5.698 -0.414 1.00 95.25 89 ARG A O 1
ATOM 698 N N . GLU A 1 90 ? 2.468 7.030 1.050 1.00 95.62 90 GLU A N 1
ATOM 699 C CA . GLU A 1 90 ? 1.485 6.873 2.122 1.00 95.62 90 GLU A CA 1
ATOM 700 C C . GLU A 1 90 ? 0.638 8.140 2.208 1.00 95.62 90 GLU A C 1
ATOM 702 O O . GLU A 1 90 ? 1.157 9.230 2.445 1.00 95.62 90 GLU A O 1
ATOM 707 N N . GLU A 1 91 ? -0.677 8.006 2.060 1.00 94.75 91 GLU A N 1
ATOM 708 C CA . GLU A 1 91 ? -1.576 9.142 1.874 1.00 94.75 91 GLU A CA 1
ATOM 709 C C . GLU A 1 91 ? -2.756 9.120 2.851 1.00 94.75 91 GLU A C 1
ATOM 711 O O . GLU A 1 91 ? -3.223 8.067 3.301 1.00 94.75 91 GLU A O 1
ATOM 716 N N . THR A 1 92 ? -3.241 10.317 3.177 1.00 95.75 92 THR A N 1
ATOM 717 C CA . THR A 1 92 ? -4.448 10.546 3.978 1.00 95.75 92 THR A CA 1
ATOM 718 C C . THR A 1 92 ? -5.473 11.296 3.152 1.00 95.75 92 THR A C 1
ATOM 720 O O . THR A 1 92 ? -5.125 12.268 2.487 1.00 95.75 92 THR A O 1
ATOM 723 N N . LEU A 1 93 ? -6.736 10.893 3.217 1.00 94.19 93 LEU A N 1
ATOM 724 C CA . LEU A 1 93 ? -7.823 11.647 2.622 1.00 94.19 93 LEU A CA 1
ATOM 725 C C . LEU A 1 93 ? -8.048 12.922 3.437 1.00 94.19 93 LEU A C 1
ATOM 727 O O . LEU A 1 93 ? -8.372 12.867 4.623 1.00 94.19 93 LEU A O 1
ATOM 731 N N . SER A 1 94 ? -7.884 14.057 2.775 1.00 93.94 94 SER A N 1
ATOM 732 C CA . SER A 1 94 ? -8.065 15.396 3.322 1.00 93.94 94 SER A CA 1
ATOM 733 C C . SER A 1 94 ? -9.052 16.179 2.462 1.00 93.94 94 SER A C 1
ATOM 735 O O . SER A 1 94 ? -9.387 15.781 1.345 1.00 93.94 94 SER A O 1
ATOM 737 N N . THR A 1 95 ? -9.506 17.318 2.973 1.00 93.75 95 THR A N 1
ATOM 738 C CA . THR A 1 95 ? -10.443 18.205 2.275 1.00 93.75 95 THR A CA 1
ATOM 739 C C . THR A 1 95 ? -9.772 19.546 2.022 1.00 93.75 95 THR A C 1
ATOM 741 O O . THR A 1 95 ? -9.151 20.108 2.924 1.00 93.75 95 THR A O 1
ATOM 744 N N . ARG A 1 96 ? -9.866 20.052 0.791 1.00 90.12 96 ARG A N 1
ATOM 745 C CA . ARG A 1 96 ? -9.398 21.394 0.425 1.00 90.12 96 ARG A CA 1
ATOM 746 C C . ARG A 1 96 ? -10.323 22.470 1.005 1.00 90.12 96 ARG A C 1
ATOM 748 O O . ARG A 1 96 ? -11.422 22.172 1.467 1.00 90.12 96 ARG A O 1
ATOM 755 N N . GLU A 1 97 ? -9.905 23.735 0.928 1.00 93.50 97 GLU A N 1
ATOM 756 C CA . GLU A 1 97 ? -10.733 24.878 1.356 1.00 93.50 97 GLU A CA 1
ATOM 757 C C . GLU A 1 97 ? -12.063 24.969 0.592 1.00 93.50 97 GLU A C 1
ATOM 759 O O . GLU A 1 97 ? -13.071 25.388 1.152 1.00 93.50 97 GLU A O 1
ATOM 764 N N . ASP A 1 98 ? -12.087 24.522 -0.667 1.00 91.75 98 ASP A N 1
ATOM 765 C CA . ASP A 1 98 ? -13.291 24.468 -1.505 1.00 91.75 98 ASP A CA 1
ATOM 766 C C . ASP A 1 98 ? -14.212 23.263 -1.202 1.00 91.75 98 ASP A C 1
ATOM 768 O O . ASP A 1 98 ? -15.226 23.074 -1.874 1.00 91.75 98 ASP A O 1
ATOM 772 N N . GLY A 1 99 ? -13.880 22.441 -0.199 1.00 91.56 99 GLY A N 1
ATOM 773 C CA . GLY A 1 99 ? -14.648 21.254 0.181 1.00 91.56 99 GLY A CA 1
ATOM 774 C C . GLY A 1 99 ? -14.359 20.010 -0.666 1.00 91.56 99 GLY A C 1
ATOM 775 O O . GLY A 1 99 ? -14.901 18.943 -0.371 1.00 91.56 99 GLY A O 1
ATOM 776 N N . SER A 1 100 ? -13.509 20.102 -1.694 1.00 91.19 100 SER A N 1
ATOM 777 C CA . SER A 1 100 ? -13.153 18.950 -2.527 1.00 91.19 100 SER A CA 1
ATOM 778 C C . SER A 1 100 ? -12.182 17.993 -1.809 1.00 91.19 100 SER A C 1
ATOM 780 O O . SER A 1 100 ? -11.254 18.442 -1.124 1.00 91.19 100 SER A O 1
ATOM 782 N N . PRO A 1 101 ? -12.369 16.664 -1.936 1.00 89.12 101 PRO A N 1
ATOM 783 C CA . PRO A 1 101 ? -11.458 15.689 -1.351 1.00 89.12 101 PRO A CA 1
ATOM 784 C C . PRO A 1 101 ? -10.143 15.616 -2.139 1.00 89.12 101 PRO A C 1
ATOM 786 O O . PRO A 1 101 ? -10.131 15.697 -3.368 1.00 89.12 101 PRO A O 1
ATOM 789 N N . TYR A 1 102 ? -9.030 15.403 -1.442 1.00 89.12 102 TYR A N 1
ATOM 790 C CA . TYR A 1 102 ? -7.730 15.121 -2.044 1.00 89.12 102 TYR A CA 1
ATOM 791 C C . TYR A 1 102 ? -6.908 14.178 -1.164 1.00 89.12 102 TYR A C 1
ATOM 793 O O . TYR A 1 102 ? -7.059 14.150 0.056 1.00 89.12 102 TYR A O 1
ATOM 801 N N . TRP A 1 103 ? -6.009 13.422 -1.786 1.00 91.62 103 TRP A N 1
ATOM 802 C CA . TRP A 1 103 ? -5.040 12.608 -1.064 1.00 91.62 103 TRP A CA 1
ATOM 803 C C . TRP A 1 103 ? -3.838 13.468 -0.686 1.00 91.62 103 TRP A C 1
ATOM 805 O O . TRP A 1 103 ? -3.101 13.949 -1.544 1.00 91.62 103 TRP A O 1
ATOM 815 N N . HIS A 1 104 ? -3.686 13.714 0.610 1.00 92.25 104 HIS A N 1
ATOM 816 C CA . HIS A 1 104 ? -2.521 14.365 1.180 1.00 92.25 104 HIS A CA 1
ATOM 817 C C . HIS A 1 104 ? -1.405 13.340 1.365 1.00 92.25 104 HIS A C 1
ATOM 819 O O . HIS A 1 104 ? -1.557 12.378 2.122 1.00 92.25 104 HIS A O 1
ATOM 825 N N . GLU A 1 105 ? -0.275 13.571 0.709 1.00 93.25 105 GLU A N 1
ATOM 826 C CA . GLU A 1 105 ? 0.923 12.754 0.856 1.00 93.25 105 GLU A CA 1
ATOM 827 C C . GLU A 1 105 ? 1.563 12.977 2.231 1.00 93.25 105 GLU A C 1
ATOM 829 O O . GLU A 1 105 ? 1.919 14.093 2.600 1.00 93.25 105 GLU A O 1
ATOM 834 N N . ASN A 1 106 ? 1.693 11.908 3.012 1.00 93.56 106 ASN A N 1
ATOM 835 C CA . ASN 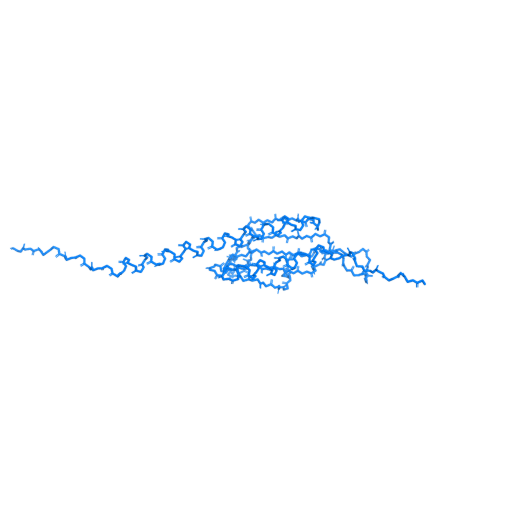A 1 106 ? 2.390 11.939 4.298 1.00 93.56 106 ASN A CA 1
ATOM 836 C C . ASN A 1 106 ? 3.867 11.556 4.138 1.00 93.56 106 ASN A C 1
ATOM 838 O O . ASN A 1 106 ? 4.717 12.039 4.882 1.00 93.56 106 ASN A O 1
ATOM 842 N N . SER A 1 107 ? 4.156 10.646 3.207 1.00 93.56 107 SER A N 1
ATOM 843 C CA . SER A 1 107 ? 5.495 10.161 2.888 1.00 93.56 107 SER A CA 1
ATOM 844 C C . SER A 1 107 ? 5.505 9.599 1.472 1.00 93.56 107 SER A C 1
ATOM 846 O O . SER A 1 107 ? 4.501 9.036 1.032 1.00 93.56 107 SER A O 1
ATOM 848 N N . SER A 1 108 ? 6.633 9.732 0.782 1.00 93.94 108 SER A N 1
ATOM 849 C CA . SER A 1 108 ? 6.850 9.166 -0.542 1.00 93.94 108 SER A CA 1
ATOM 850 C C . SER A 1 108 ? 8.312 8.835 -0.773 1.00 93.94 108 SER A C 1
ATOM 852 O O . SER A 1 108 ? 9.208 9.441 -0.174 1.00 93.94 108 SER A O 1
ATOM 854 N N . TRP A 1 109 ? 8.553 7.856 -1.641 1.00 93.69 109 TRP A N 1
ATOM 855 C CA . TRP A 1 109 ? 9.893 7.553 -2.120 1.00 93.69 109 TRP A CA 1
ATOM 856 C C . TRP A 1 109 ? 9.857 6.794 -3.446 1.00 93.69 109 TRP A C 1
ATOM 858 O O . TRP A 1 109 ? 8.941 6.015 -3.719 1.00 93.69 109 TRP A O 1
ATOM 868 N N . GLU A 1 110 ? 10.887 7.007 -4.260 1.00 94.25 110 GLU A N 1
ATOM 869 C CA . GLU A 1 110 ? 11.093 6.280 -5.508 1.00 94.25 110 GLU A CA 1
ATOM 870 C C . GLU A 1 110 ? 11.975 5.047 -5.273 1.00 94.25 110 GLU A C 1
ATOM 872 O O . GLU A 1 110 ? 13.067 5.131 -4.710 1.00 94.25 110 GLU A O 1
ATOM 877 N N . VAL A 1 111 ? 11.510 3.884 -5.718 1.00 94.75 111 VAL A N 1
ATOM 878 C CA . VAL A 1 111 ? 12.182 2.595 -5.557 1.00 94.75 111 VAL A CA 1
ATOM 879 C C . VAL A 1 111 ? 12.559 2.048 -6.924 1.00 94.75 111 VAL A C 1
ATOM 881 O O . VAL A 1 111 ? 11.722 1.941 -7.819 1.00 94.75 111 VAL A O 1
ATOM 884 N N . GLN A 1 112 ? 13.832 1.694 -7.078 1.00 94.94 112 GLN A N 1
ATOM 885 C CA . GLN A 1 112 ? 14.338 1.097 -8.310 1.00 94.94 112 GLN A CA 1
ATOM 886 C C . GLN A 1 112 ? 13.873 -0.367 -8.456 1.00 94.94 112 GLN A C 1
ATOM 888 O O . GLN A 1 112 ? 13.659 -1.034 -7.437 1.00 94.94 112 GLN A O 1
ATOM 893 N N . PRO A 1 113 ? 13.726 -0.894 -9.688 1.00 93.81 113 PRO A N 1
ATOM 894 C CA . PRO A 1 113 ? 13.199 -2.235 -9.941 1.00 93.81 113 PRO A CA 1
ATOM 895 C C . PRO A 1 113 ? 13.944 -3.359 -9.205 1.00 93.81 113 PRO A C 1
ATOM 897 O O . PRO A 1 113 ? 13.329 -4.317 -8.737 1.00 93.81 113 PRO A O 1
ATOM 900 N N . GLU A 1 114 ? 15.262 -3.233 -9.052 1.00 93.38 114 GLU A N 1
ATOM 901 C CA . GLU A 1 114 ? 16.112 -4.171 -8.316 1.00 93.38 114 GLU A CA 1
ATOM 902 C C . GLU A 1 114 ? 15.758 -4.294 -6.824 1.00 93.38 114 GLU A C 1
ATOM 904 O O . GLU A 1 114 ? 16.012 -5.336 -6.222 1.00 93.38 114 GLU A O 1
ATOM 909 N N . ASN A 1 115 ? 15.103 -3.281 -6.248 1.00 96.19 115 ASN A N 1
ATOM 910 C CA . ASN A 1 115 ? 14.745 -3.205 -4.829 1.00 96.19 115 ASN A CA 1
ATOM 911 C C . ASN A 1 115 ? 13.267 -3.563 -4.576 1.00 96.19 115 ASN A C 1
ATOM 913 O O . ASN A 1 115 ? 12.674 -3.144 -3.581 1.00 96.19 115 ASN A O 1
ATOM 917 N N . VAL A 1 116 ? 12.650 -4.356 -5.460 1.00 95.56 116 VAL A N 1
ATOM 918 C CA . VAL A 1 116 ? 11.240 -4.783 -5.344 1.00 95.56 116 VAL A CA 1
ATOM 919 C C . VAL A 1 116 ? 10.902 -5.419 -3.990 1.00 95.56 116 VAL A C 1
ATOM 921 O O . VAL A 1 116 ? 9.826 -5.182 -3.445 1.00 95.56 116 VAL A O 1
ATOM 924 N N . GLU A 1 117 ? 11.829 -6.181 -3.409 1.00 96.31 117 GLU A N 1
ATOM 925 C CA . GLU A 1 117 ? 11.631 -6.825 -2.106 1.00 96.31 117 GLU A CA 1
ATOM 926 C C . GLU A 1 117 ? 11.554 -5.808 -0.961 1.00 96.31 117 GLU A C 1
ATOM 928 O O . GLU A 1 117 ? 10.793 -5.998 -0.012 1.00 96.31 117 GLU A O 1
ATOM 933 N N . GLU A 1 118 ? 12.284 -4.692 -1.057 1.00 96.19 118 GLU A N 1
ATOM 934 C CA . GLU A 1 118 ? 12.190 -3.608 -0.076 1.00 96.19 118 GLU A CA 1
ATOM 935 C C . GLU A 1 118 ? 10.816 -2.939 -0.149 1.00 96.19 118 GLU A C 1
ATOM 937 O O . GLU A 1 118 ? 10.172 -2.733 0.882 1.00 96.19 118 GLU A O 1
ATOM 942 N N . LEU A 1 119 ? 10.322 -2.680 -1.365 1.00 97.25 119 LEU A N 1
ATOM 943 C CA . LEU A 1 119 ? 8.979 -2.142 -1.581 1.00 97.25 119 LEU A CA 1
ATOM 944 C C . LEU A 1 119 ? 7.899 -3.085 -1.030 1.00 97.25 119 LEU A C 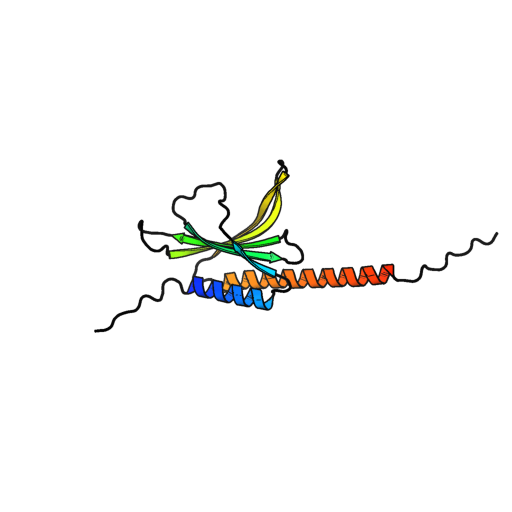1
ATOM 946 O O . LEU A 1 119 ? 7.011 -2.645 -0.300 1.00 97.25 119 LEU A O 1
ATOM 950 N N . LEU A 1 120 ? 7.996 -4.390 -1.298 1.00 97.81 120 LEU A N 1
ATOM 951 C CA . LEU A 1 120 ? 7.090 -5.387 -0.717 1.00 97.81 120 LEU A CA 1
ATOM 952 C C . LEU A 1 120 ? 7.196 -5.443 0.817 1.00 97.81 120 LEU A C 1
ATOM 954 O O . LEU A 1 120 ? 6.183 -5.620 1.500 1.00 97.81 120 LEU A O 1
ATOM 958 N N . GLY A 1 121 ? 8.391 -5.243 1.376 1.00 97.81 121 GLY A N 1
ATOM 959 C CA . GLY A 1 121 ? 8.611 -5.093 2.813 1.00 97.81 121 GLY A CA 1
ATOM 960 C C . GLY A 1 121 ? 7.873 -3.889 3.407 1.00 97.81 121 GLY A C 1
ATOM 961 O O . GLY A 1 121 ? 7.215 -4.022 4.443 1.00 97.81 121 GLY A O 1
ATOM 962 N N . LEU A 1 122 ? 7.910 -2.736 2.732 1.00 96.88 122 LEU A N 1
ATOM 963 C CA . LEU A 1 122 ? 7.167 -1.536 3.136 1.00 96.88 122 LEU A CA 1
ATOM 964 C C . LEU A 1 122 ? 5.656 -1.784 3.129 1.00 96.88 122 LEU A C 1
ATOM 966 O O . LEU A 1 122 ? 4.982 -1.510 4.126 1.00 96.88 122 LEU A O 1
ATOM 970 N N . VAL A 1 123 ? 5.133 -2.385 2.056 1.00 97.38 123 VAL A N 1
ATOM 971 C CA . VAL A 1 123 ? 3.706 -2.732 1.948 1.00 97.38 123 VAL A CA 1
ATOM 972 C C . VAL A 1 123 ? 3.297 -3.703 3.055 1.00 97.38 123 VAL A C 1
ATOM 974 O O . VAL A 1 123 ? 2.269 -3.512 3.710 1.00 97.38 123 VAL A O 1
ATOM 977 N N . ARG A 1 124 ? 4.119 -4.723 3.325 1.00 98.19 124 ARG A N 1
ATOM 978 C CA . ARG A 1 124 ? 3.883 -5.696 4.398 1.00 98.19 124 ARG A CA 1
ATOM 979 C C . ARG A 1 124 ? 3.814 -5.018 5.765 1.00 98.19 124 ARG A C 1
ATOM 981 O O . ARG A 1 124 ? 2.881 -5.284 6.522 1.00 98.19 124 ARG A O 1
ATOM 988 N N . ASN A 1 125 ? 4.760 -4.137 6.079 1.00 97.00 125 ASN A N 1
ATOM 989 C CA . ASN A 1 125 ? 4.782 -3.399 7.345 1.00 97.00 125 ASN A CA 1
ATOM 990 C C . ASN A 1 125 ? 3.547 -2.500 7.498 1.00 97.00 125 ASN A C 1
ATOM 992 O O . ASN A 1 125 ? 2.932 -2.433 8.570 1.00 97.00 125 ASN A O 1
ATOM 996 N N . TRP A 1 126 ? 3.132 -1.853 6.410 1.00 96.31 126 TRP A N 1
ATOM 997 C CA . TRP A 1 126 ? 1.927 -1.036 6.392 1.00 96.31 126 TRP A CA 1
ATOM 998 C C . TRP A 1 126 ? 0.658 -1.878 6.628 1.00 96.31 126 TRP A C 1
ATOM 1000 O O . TRP A 1 126 ? -0.164 -1.538 7.484 1.00 96.31 126 TRP A O 1
ATOM 1010 N N . ALA A 1 127 ? 0.532 -3.035 5.970 1.00 96.50 127 ALA A N 1
ATOM 1011 C CA . ALA A 1 127 ? -0.586 -3.964 6.161 1.00 96.50 127 ALA A CA 1
ATOM 1012 C C . ALA A 1 127 ? -0.628 -4.562 7.584 1.00 96.50 127 ALA A C 1
ATOM 1014 O O . ALA A 1 127 ? -1.696 -4.687 8.195 1.00 96.50 127 ALA A O 1
ATOM 1015 N N . GLN A 1 128 ? 0.534 -4.867 8.170 1.00 97.00 128 GLN A N 1
ATOM 1016 C CA . GLN A 1 128 ? 0.644 -5.284 9.573 1.00 97.00 128 GLN A CA 1
ATOM 1017 C C . GLN A 1 128 ? 0.177 -4.197 10.543 1.00 97.00 128 GLN A C 1
ATOM 1019 O O . GLN A 1 128 ? -0.477 -4.496 11.551 1.00 97.00 128 GLN A O 1
ATOM 1024 N N . THR A 1 129 ? 0.474 -2.935 10.235 1.00 94.31 129 THR A N 1
ATOM 1025 C CA . THR A 1 129 ? -0.008 -1.789 11.011 1.00 94.31 129 THR A CA 1
ATOM 1026 C C . THR A 1 129 ? -1.529 -1.689 10.935 1.00 94.31 129 THR A C 1
ATOM 1028 O O . THR A 1 129 ? -2.178 -1.589 11.978 1.00 94.31 129 THR A O 1
ATOM 1031 N N . ALA A 1 130 ? -2.114 -1.830 9.740 1.00 93.56 130 ALA A N 1
ATOM 1032 C CA . ALA A 1 130 ? -3.566 -1.844 9.549 1.00 93.56 130 ALA A CA 1
ATOM 1033 C C . ALA A 1 130 ? -4.245 -2.957 10.370 1.00 93.56 130 ALA A C 1
ATOM 1035 O O . ALA A 1 130 ? -5.192 -2.698 11.116 1.00 93.56 130 ALA A O 1
ATOM 1036 N N . ARG A 1 131 ? -3.699 -4.182 10.332 1.00 95.31 131 ARG A N 1
ATOM 1037 C CA . ARG A 1 131 ? -4.157 -5.303 11.171 1.00 95.31 131 ARG A CA 1
ATOM 1038 C C . ARG A 1 131 ? -4.095 -4.975 12.663 1.00 95.31 131 ARG A C 1
ATOM 1040 O O . ARG A 1 131 ? -5.024 -5.288 13.411 1.00 95.31 131 ARG A O 1
ATOM 1047 N N . SER A 1 132 ? -2.987 -4.392 13.111 1.00 94.19 132 SER A N 1
ATOM 1048 C CA . SER A 1 132 ? -2.759 -4.083 14.526 1.00 94.19 132 SER A CA 1
ATOM 1049 C C . SER A 1 132 ? -3.723 -3.011 15.035 1.00 94.19 132 SER A C 1
ATOM 1051 O O . SER A 1 132 ? -4.245 -3.138 16.144 1.00 94.19 132 SER A O 1
ATOM 1053 N N . MET A 1 133 ? -4.005 -1.996 14.215 1.00 90.06 133 MET A N 1
ATOM 1054 C CA . MET A 1 133 ? -4.998 -0.962 14.509 1.00 90.06 133 MET A CA 1
ATOM 1055 C C . MET A 1 133 ? -6.408 -1.544 14.577 1.00 90.06 133 MET A C 1
ATOM 1057 O O . MET A 1 133 ? -7.049 -1.430 15.617 1.00 90.06 133 MET A O 1
ATOM 1061 N N . ALA A 1 134 ? -6.832 -2.292 13.555 1.00 90.56 134 ALA A N 1
ATOM 1062 C CA . ALA A 1 134 ? -8.152 -2.920 13.540 1.00 90.56 134 ALA A CA 1
ATOM 1063 C C . ALA A 1 134 ? -8.380 -3.832 14.759 1.00 90.56 134 ALA A C 1
ATOM 1065 O O . ALA A 1 134 ? -9.455 -3.836 15.357 1.00 90.56 134 ALA A O 1
ATOM 1066 N N . ARG A 1 135 ? -7.354 -4.584 15.186 1.00 90.50 135 ARG A N 1
ATOM 1067 C CA . ARG A 1 135 ? -7.437 -5.409 16.402 1.00 90.50 135 ARG A CA 1
ATOM 1068 C C . ARG A 1 135 ? -7.571 -4.563 17.668 1.00 90.50 135 ARG A C 1
ATOM 1070 O O . ARG A 1 135 ? -8.312 -4.945 18.570 1.00 90.50 135 ARG A O 1
ATOM 1077 N N . ARG A 1 136 ? -6.842 -3.450 17.761 1.00 88.75 136 ARG A N 1
ATOM 1078 C CA . ARG A 1 136 ? -6.929 -2.527 18.899 1.00 88.75 136 ARG A CA 1
ATOM 1079 C C . ARG A 1 136 ? -8.317 -1.897 18.988 1.00 88.75 136 ARG A C 1
ATOM 1081 O O . ARG A 1 136 ? -8.858 -1.823 20.088 1.00 88.75 136 ARG A O 1
ATOM 1088 N N . ASP A 1 137 ? -8.888 -1.485 17.865 1.00 86.50 137 ASP A N 1
ATOM 1089 C CA . ASP A 1 137 ? -10.199 -0.838 17.844 1.00 86.50 137 ASP A CA 1
ATOM 1090 C C . ASP A 1 137 ? -11.320 -1.834 18.154 1.00 86.50 137 ASP A C 1
ATOM 1092 O O . ASP A 1 137 ? -12.142 -1.556 19.023 1.00 86.50 137 ASP A O 1
ATOM 1096 N N . ALA A 1 138 ? -11.254 -3.059 17.624 1.00 86.06 138 ALA A N 1
ATOM 1097 C CA . ALA A 1 138 ? -12.181 -4.128 18.008 1.00 86.06 138 ALA A CA 1
ATOM 1098 C C . ALA A 1 138 ? -12.139 -4.446 19.518 1.00 86.06 138 ALA A C 1
ATOM 1100 O O . ALA A 1 138 ? -13.172 -4.697 20.138 1.00 86.06 138 ALA A O 1
ATOM 1101 N N . LEU A 1 139 ? -10.951 -4.422 20.140 1.00 87.19 139 LEU A N 1
ATOM 1102 C CA . LEU A 1 139 ? -10.829 -4.591 21.593 1.00 87.19 139 LEU A CA 1
ATOM 1103 C C . LEU A 1 139 ? -11.459 -3.418 22.353 1.00 87.19 139 LEU A C 1
ATOM 1105 O O . LEU A 1 139 ? -12.166 -3.642 23.332 1.00 87.19 139 LEU A O 1
ATOM 1109 N N . ARG A 1 140 ? -11.228 -2.176 21.907 1.00 83.50 140 ARG A N 1
ATOM 1110 C CA . ARG A 1 140 ? -11.843 -0.982 22.511 1.00 83.50 140 ARG A CA 1
ATOM 1111 C C . ARG A 1 140 ? -13.366 -1.043 22.445 1.00 83.50 140 ARG A C 1
ATOM 1113 O O . ARG A 1 140 ? -14.017 -0.765 23.447 1.00 83.50 140 ARG A O 1
ATOM 1120 N N . GLU A 1 141 ? -13.922 -1.445 21.308 1.00 82.06 141 GLU A N 1
ATOM 1121 C CA . GLU A 1 141 ? -15.365 -1.619 21.135 1.00 82.06 141 GLU A CA 1
ATOM 1122 C C . GLU A 1 141 ? -15.923 -2.701 22.065 1.00 82.06 141 GLU A C 1
ATOM 1124 O O . GLU A 1 141 ? -16.916 -2.464 22.752 1.00 82.06 141 GLU A O 1
ATOM 1129 N N . ALA A 1 142 ? -15.255 -3.854 22.165 1.00 78.44 142 ALA A N 1
ATOM 1130 C CA . ALA A 1 142 ? -15.672 -4.930 23.063 1.00 78.44 142 ALA A CA 1
ATOM 1131 C C . ALA A 1 142 ? -15.714 -4.479 24.536 1.00 78.44 142 ALA A C 1
ATOM 1133 O O . ALA A 1 142 ? -16.675 -4.778 25.246 1.00 78.44 142 ALA A O 1
ATOM 1134 N N . PHE A 1 143 ? -14.717 -3.714 24.993 1.00 74.88 143 PHE A N 1
ATOM 1135 C CA . PHE A 1 143 ? -14.716 -3.164 26.353 1.00 74.88 143 PHE A CA 1
ATOM 1136 C C . PHE A 1 143 ? -15.769 -2.067 26.556 1.00 74.88 143 PHE A C 1
ATOM 1138 O O . PHE A 1 143 ? -16.407 -2.035 27.606 1.00 74.88 143 PHE A O 1
ATOM 1145 N N . ALA A 1 144 ? -16.017 -1.215 25.558 1.00 73.81 144 ALA A N 1
ATOM 1146 C CA . ALA A 1 144 ? -17.064 -0.195 25.636 1.00 73.81 144 ALA A CA 1
ATOM 1147 C C . ALA A 1 144 ? -18.478 -0.801 25.738 1.00 73.81 144 ALA A C 1
ATOM 1149 O O . ALA A 1 144 ? -19.359 -0.218 26.371 1.00 73.81 144 ALA A O 1
ATOM 1150 N N . VAL A 1 145 ? -18.707 -1.973 25.135 1.00 65.62 145 VAL A N 1
ATOM 1151 C CA . VAL A 1 145 ? -19.971 -2.722 25.258 1.00 65.62 145 VAL A CA 1
ATOM 1152 C C . VAL A 1 145 ? -20.137 -3.325 26.657 1.00 65.62 145 VAL A C 1
ATOM 1154 O O . VAL A 1 145 ? -21.242 -3.300 27.203 1.00 65.62 145 VAL A O 1
ATOM 1157 N N . LEU A 1 146 ? -19.054 -3.825 27.262 1.00 63.16 146 LEU A N 1
ATOM 1158 C CA . LEU A 1 146 ? -19.076 -4.354 28.631 1.00 63.16 146 LEU A CA 1
ATOM 1159 C C . LEU A 1 146 ? -19.378 -3.262 29.665 1.00 63.16 146 LEU A C 1
ATOM 1161 O O . LEU A 1 146 ? -20.192 -3.488 30.557 1.00 63.16 146 LEU A O 1
ATOM 1165 N N . ASP A 1 147 ? -18.799 -2.071 29.507 1.00 59.34 147 ASP A N 1
ATOM 1166 C CA . ASP A 1 147 ? -19.024 -0.937 30.416 1.00 59.34 147 ASP A CA 1
ATOM 1167 C C . ASP A 1 147 ? -20.478 -0.427 30.353 1.00 59.34 147 ASP A C 1
ATOM 1169 O O . ASP A 1 147 ? -21.085 -0.077 31.362 1.00 59.34 147 ASP A O 1
ATOM 1173 N N . ARG A 1 148 ? -21.104 -0.494 29.169 1.00 56.88 148 ARG A N 1
ATOM 1174 C CA . ARG A 1 148 ? -22.524 -0.147 28.979 1.00 56.88 148 ARG A CA 1
ATOM 1175 C C . ARG A 1 148 ? -23.511 -1.201 29.497 1.00 56.88 148 ARG A C 1
ATOM 1177 O O . ARG A 1 148 ? -24.698 -0.905 29.597 1.00 56.88 148 ARG A O 1
ATOM 1184 N N . SER A 1 149 ? -23.036 -2.411 29.791 1.00 57.84 149 SER A N 1
ATOM 1185 C CA . SER A 1 149 ? -23.858 -3.551 30.229 1.00 57.84 149 SER A CA 1
ATOM 1186 C C . SER A 1 149 ? -23.715 -3.857 31.726 1.00 57.84 149 SER A C 1
ATOM 1188 O O . SER A 1 149 ? -24.301 -4.824 32.214 1.00 57.84 149 SER A O 1
ATOM 1190 N N . GLY A 1 150 ? -22.935 -3.060 32.464 1.00 53.44 150 GLY A N 1
ATOM 1191 C CA . GLY A 1 150 ? -22.808 -3.183 33.914 1.00 53.44 150 GLY A CA 1
ATOM 1192 C C . GLY A 1 150 ? -24.097 -2.757 34.635 1.00 53.44 150 GLY A C 1
ATOM 1193 O O . GLY A 1 150 ? -24.719 -1.775 34.227 1.00 53.44 150 GLY A O 1
ATOM 1194 N N . PRO A 1 151 ? -24.530 -3.465 35.698 1.00 57.34 151 PRO A N 1
ATOM 1195 C CA . PRO A 1 151 ? -25.689 -3.050 36.485 1.00 57.34 151 PRO A CA 1
ATOM 1196 C C . PRO A 1 151 ? -25.456 -1.652 37.077 1.00 57.34 151 PRO A C 1
ATOM 1198 O O . PRO A 1 151 ? -24.409 -1.407 37.680 1.00 57.34 151 PRO A O 1
ATOM 1201 N N . GLU A 1 152 ? -26.428 -0.742 36.908 1.00 58.09 152 GLU A N 1
ATOM 1202 C CA . GLU A 1 152 ? -26.413 0.587 37.540 1.00 58.09 152 GLU A CA 1
ATOM 1203 C C . GLU A 1 152 ? -26.166 0.395 39.049 1.00 58.09 152 GLU A C 1
ATOM 1205 O O . GLU A 1 152 ? -26.913 -0.352 39.694 1.00 58.09 152 GLU A O 1
ATOM 1210 N N . PRO A 1 153 ? -25.115 1.003 39.635 1.00 64.75 153 PRO A N 1
ATOM 1211 C CA . PRO A 1 153 ? -24.888 0.891 41.065 1.00 64.75 153 PRO A CA 1
ATOM 1212 C C . PRO A 1 153 ? -26.106 1.472 41.797 1.00 64.75 153 PRO A C 1
ATOM 1214 O O . PRO A 1 153 ? -26.581 2.551 41.424 1.00 64.75 153 PRO A O 1
ATOM 1217 N N . PRO A 1 154 ? -26.640 0.788 42.826 1.00 59.00 154 PRO A N 1
ATOM 1218 C CA . PRO A 1 154 ? -27.800 1.279 43.551 1.00 59.00 154 PRO A CA 1
ATOM 1219 C C . PRO A 1 154 ? -27.487 2.668 44.106 1.00 59.00 154 PRO A C 1
ATOM 1221 O O . PRO A 1 154 ? -26.527 2.856 44.857 1.00 59.00 154 PRO A O 1
ATOM 1224 N N . ARG A 1 155 ? -28.289 3.660 43.704 1.00 65.56 155 ARG A N 1
ATOM 1225 C CA . ARG A 1 155 ? -28.160 5.029 44.204 1.00 65.56 155 ARG A CA 1
ATOM 1226 C C . ARG A 1 155 ? -28.317 4.994 45.725 1.00 65.56 155 ARG A C 1
ATOM 1228 O O . ARG A 1 155 ? -29.321 4.451 46.194 1.00 65.56 155 ARG A O 1
ATOM 1235 N N . PRO A 1 156 ? -27.381 5.557 46.507 1.00 63.38 156 PRO A N 1
ATOM 1236 C CA . PRO A 1 156 ? -27.559 5.634 47.946 1.00 63.38 156 PRO A CA 1
ATOM 1237 C C . PRO A 1 156 ? -28.812 6.463 48.237 1.00 63.38 156 PRO A C 1
ATOM 1239 O O . PRO A 1 156 ? -28.895 7.645 47.898 1.00 63.38 156 PRO A O 1
ATOM 1242 N N . GLY A 1 157 ? -29.813 5.798 48.814 1.00 57.28 157 GLY A N 1
ATOM 1243 C CA . GLY A 1 157 ? -31.059 6.411 49.239 1.00 57.28 157 GLY A CA 1
ATOM 1244 C C . GLY A 1 157 ? -30.764 7.523 50.235 1.00 57.28 157 GLY A C 1
ATOM 1245 O O . GLY A 1 157 ? -30.170 7.295 51.287 1.00 57.28 157 GLY A O 1
ATOM 1246 N N . ARG A 1 158 ? -31.170 8.742 49.883 1.00 55.59 158 ARG A N 1
ATOM 1247 C CA . ARG A 1 158 ? -31.161 9.893 50.780 1.00 55.59 158 ARG A CA 1
ATOM 1248 C C . ARG A 1 158 ? -32.293 9.672 51.788 1.00 55.59 158 ARG A C 1
ATOM 1250 O O . ARG A 1 158 ? -33.443 9.987 51.500 1.00 55.59 158 ARG A O 1
ATOM 1257 N N . GLY A 1 159 ? -31.969 9.026 52.907 1.00 54.19 159 GLY A N 1
ATOM 1258 C CA . GLY A 1 159 ? -32.862 8.929 54.058 1.00 54.19 159 GLY A CA 1
ATOM 1259 C C . GLY A 1 159 ? -33.142 10.328 54.603 1.00 54.19 159 GLY A C 1
ATOM 1260 O O . GLY A 1 159 ? -32.202 11.093 54.825 1.00 54.19 159 GLY A O 1
ATOM 1261 N N . LEU A 1 160 ? -34.432 10.644 54.709 1.00 47.12 160 LEU A N 1
ATOM 1262 C CA . LEU A 1 160 ? -34.995 11.809 55.393 1.00 47.12 160 LEU A CA 1
ATOM 1263 C C . LEU A 1 160 ? -34.891 11.649 56.911 1.00 47.12 160 LEU A C 1
ATOM 1265 O O . LEU A 1 160 ? -34.991 10.490 57.376 1.00 47.12 160 LEU A O 1
#

Sequence (160 aa):
MAESSPATGDEPGLRLRLGLADLADQYGRYVDYRREEPQPYGGGFIGLVSGGHHVLYRSADPGRRFAIEELTTSRVPGQVPVLSSWLWREETLSTREDGSPYWHENSSWEVQPENVEELLGLVRNWAQTARSMARRDALREAFAVLDRSGPEPPRPGRGL

Radius of gyration: 23.41 Å; chains: 1; bounding box: 53×48×91 Å

pLDDT: mean 81.17, std 18.11, range [34.59, 98.19]

Secondary structure (DSSP, 8-state):
--------SSHHHHHHHHHHHHHHHHHTTTEEEEEEPPP--SS--TTEEEEEEEEEEETTEEEEEEEEEEEEE-SSTTSPPEEEEEEEEEEEEEE-TTS-EEEEEEEEEEE-GGGHHHHHHHHHHHHHHHHHHHHHHHHHHHHHHHHHTSPPPPP-----